Protein AF-A0A2N3AXT4-F1 (afdb_monomer_lite)

Secondary structure (DSSP, 8-state):
-PPPHHHHHHHHHHH-GGGTS-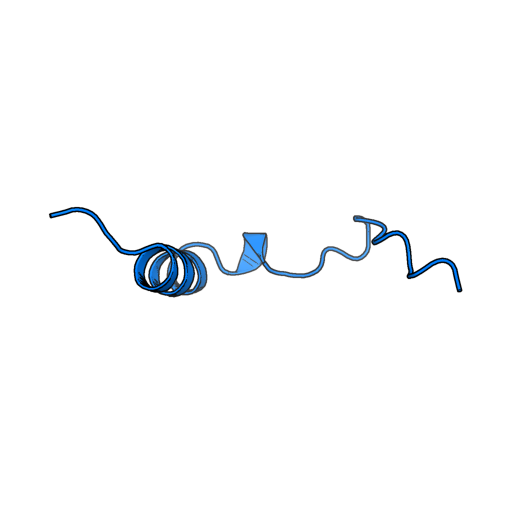-TTS-------

pLDDT: mean 84.03, std 8.59, range [69.62, 95.0]

Foldseek 3Di:
DDDDPVRVVVVCCVVPVVVVPPDPVPDDPDPPD

Structure (mmCIF, N/CA/C/O backbone):
data_AF-A0A2N3AXT4-F1
#
_entry.id   AF-A0A2N3AXT4-F1
#
loop_
_atom_site.group_PDB
_atom_site.id
_atom_site.type_symbol
_atom_site.label_atom_id
_atom_site.label_alt_id
_atom_site.label_comp_id
_atom_site.label_asym_id
_atom_site.label_entity_id
_atom_site.label_seq_id
_atom_site.pdbx_PDB_ins_code
_atom_site.Cartn_x
_atom_site.Cartn_y
_atom_site.Cartn_z
_atom_site.occupancy
_atom_site.B_iso_or_equiv
_atom_site.auth_seq_id
_atom_site.auth_comp_id
_atom_site.auth_asym_id
_atom_site.auth_atom_id
_atom_site.pdbx_PDB_model_num
ATOM 1 N N . LYS A 1 1 ? -11.208 8.775 18.031 1.00 72.44 1 LYS A N 1
ATOM 2 C CA . LYS A 1 1 ? -9.864 8.183 17.822 1.00 72.44 1 LYS A CA 1
ATOM 3 C C . LYS A 1 1 ? -9.809 7.732 16.369 1.00 72.44 1 LYS A C 1
ATOM 5 O O . LYS A 1 1 ? -10.682 6.966 15.986 1.00 72.44 1 LYS A O 1
ATOM 10 N N . GLY A 1 2 ? -8.932 8.317 15.554 1.00 86.38 2 GLY A N 1
ATOM 11 C CA . GLY A 1 2 ? -8.770 7.926 14.149 1.00 86.38 2 GLY A CA 1
ATOM 12 C C . GLY A 1 2 ? -7.904 6.675 14.020 1.00 86.38 2 GLY A C 1
ATOM 13 O O .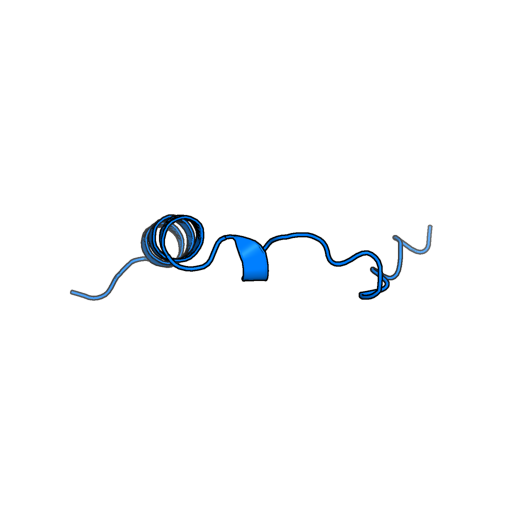 GLY A 1 2 ? -7.235 6.305 14.984 1.00 86.38 2 GLY A O 1
ATOM 14 N N . LEU A 1 3 ? -7.929 6.044 12.846 1.00 89.56 3 LEU A N 1
ATOM 15 C CA . LEU A 1 3 ? -6.992 4.973 12.510 1.00 89.56 3 LEU A CA 1
ATOM 16 C C . LEU A 1 3 ? -5.588 5.563 12.398 1.00 89.56 3 LEU A C 1
ATOM 18 O O . LEU A 1 3 ? -5.397 6.620 11.789 1.00 89.56 3 LEU A O 1
ATOM 22 N N . THR A 1 4 ? -4.608 4.874 12.967 1.00 95.00 4 THR A N 1
ATOM 23 C CA . THR A 1 4 ? -3.207 5.153 12.664 1.00 95.00 4 THR A CA 1
ATOM 24 C C . THR A 1 4 ? -2.942 4.878 11.180 1.00 95.00 4 THR A C 1
ATOM 26 O O . THR A 1 4 ? -3.652 4.080 10.559 1.00 95.00 4 THR A O 1
ATOM 29 N N . PRO A 1 5 ? -1.906 5.494 10.584 1.00 93.62 5 PRO A N 1
ATOM 30 C CA . PRO A 1 5 ? -1.548 5.222 9.194 1.00 93.62 5 PRO A CA 1
ATOM 31 C C . PRO A 1 5 ? -1.354 3.726 8.910 1.00 93.62 5 PRO A C 1
ATOM 33 O O . PRO A 1 5 ? -1.788 3.238 7.871 1.00 93.62 5 PRO A O 1
ATOM 36 N N . PHE A 1 6 ? -0.776 2.986 9.861 1.00 92.88 6 PHE A N 1
ATOM 37 C CA . PHE A 1 6 ? -0.595 1.540 9.751 1.00 92.88 6 PHE A CA 1
ATOM 38 C C . PHE A 1 6 ? -1.931 0.791 9.693 1.00 92.88 6 PHE A C 1
ATOM 40 O O . PHE A 1 6 ? -2.161 0.004 8.778 1.00 92.88 6 PHE A O 1
ATOM 47 N N . GLU A 1 7 ? -2.846 1.075 10.621 1.00 94.88 7 GLU A N 1
ATOM 48 C CA . GLU A 1 7 ? -4.162 0.425 10.644 1.00 94.88 7 GLU A CA 1
ATOM 49 C C . GLU A 1 7 ? -4.990 0.767 9.402 1.00 94.88 7 GLU A C 1
A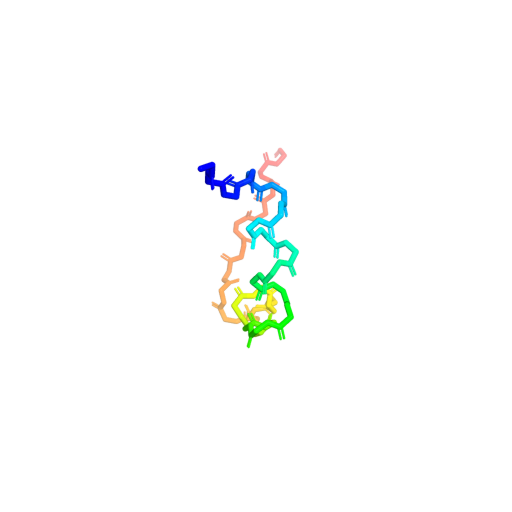TOM 51 O O . GLU A 1 7 ? -5.722 -0.083 8.894 1.00 94.88 7 GLU A O 1
ATOM 56 N N . TYR A 1 8 ? -4.859 1.993 8.890 1.00 92.94 8 TYR A N 1
ATOM 57 C CA . TYR A 1 8 ? -5.487 2.388 7.636 1.00 92.94 8 TYR A CA 1
ATOM 58 C C . TYR A 1 8 ? -4.974 1.540 6.469 1.00 92.94 8 TYR A C 1
ATOM 60 O O . TYR A 1 8 ? -5.786 0.991 5.731 1.00 92.94 8 TYR A O 1
ATOM 68 N N . ILE A 1 9 ? -3.654 1.371 6.335 1.00 91.81 9 ILE A N 1
ATOM 69 C CA . ILE A 1 9 ? -3.048 0.555 5.270 1.00 91.81 9 ILE A CA 1
ATOM 70 C C . ILE A 1 9 ? -3.488 -0.908 5.386 1.00 91.81 9 ILE A C 1
ATOM 72 O O . ILE A 1 9 ? -3.958 -1.470 4.398 1.00 91.81 9 ILE A O 1
ATOM 76 N N . CYS A 1 10 ? -3.416 -1.510 6.579 1.00 92.31 10 CYS A N 1
ATOM 77 C CA . CYS A 1 10 ? -3.863 -2.891 6.792 1.00 92.31 10 CYS A CA 1
ATOM 78 C C . CYS A 1 10 ? -5.339 -3.078 6.426 1.00 92.31 10 CYS A C 1
ATOM 80 O O . CYS A 1 10 ? -5.695 -4.063 5.784 1.00 92.31 10 CYS A O 1
ATOM 82 N N . LYS A 1 11 ? -6.196 -2.121 6.797 1.00 93.88 11 LYS A N 1
ATOM 83 C CA . LYS A 1 11 ? -7.614 -2.136 6.430 1.00 93.88 11 LYS A CA 1
ATOM 84 C C . LYS A 1 11 ? -7.814 -1.973 4.921 1.00 93.88 11 LYS A C 1
ATOM 86 O O . LYS A 1 11 ? -8.685 -2.614 4.350 1.00 93.88 11 LYS A O 1
ATOM 91 N N . MET A 1 12 ? -7.024 -1.133 4.262 1.00 93.38 12 MET A N 1
ATOM 92 C CA . MET A 1 12 ? -7.167 -0.903 2.825 1.00 93.38 12 MET A CA 1
ATOM 93 C C . MET A 1 12 ? -6.664 -2.078 1.985 1.00 93.38 12 MET A C 1
ATOM 95 O O . MET A 1 12 ? -7.267 -2.384 0.962 1.00 93.38 12 MET A O 1
ATOM 99 N N . TRP A 1 13 ? -5.644 -2.800 2.455 1.00 91.31 13 TRP A N 1
ATOM 100 C CA . TRP A 1 13 ? -5.197 -4.063 1.859 1.00 91.31 13 TRP A CA 1
ATOM 101 C C . TRP A 1 13 ? -6.264 -5.159 1.863 1.00 91.31 13 TRP A C 1
ATOM 103 O O . TRP A 1 13 ? -6.274 -5.983 0.956 1.00 91.31 13 TRP A O 1
ATOM 113 N N . THR A 1 14 ? -7.166 -5.185 2.849 1.00 92.06 14 THR A N 1
ATOM 114 C CA . THR A 1 14 ? -8.229 -6.203 2.901 1.00 92.06 14 THR A CA 1
ATOM 115 C C . THR A 1 14 ? -9.469 -5.825 2.096 1.00 92.06 14 THR A C 1
ATOM 117 O O . THR A 1 14 ? -10.170 -6.718 1.629 1.00 92.06 14 THR A O 1
ATOM 120 N N . ILE A 1 15 ? -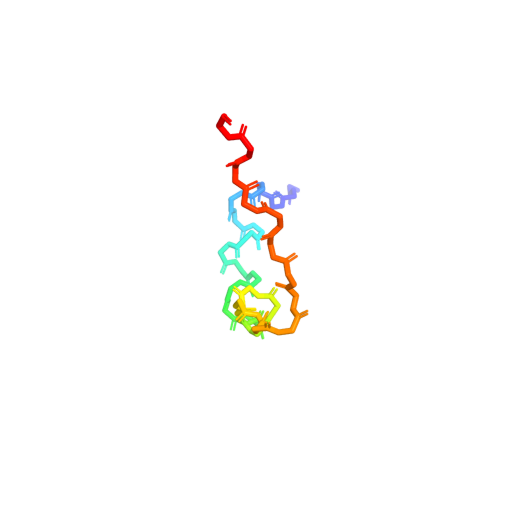9.751 -4.528 1.931 1.00 94.62 15 ILE A N 1
ATOM 121 C CA . ILE A 1 15 ? -10.938 -4.042 1.206 1.00 94.62 15 ILE A CA 1
ATOM 122 C C . ILE A 1 15 ? -10.646 -3.881 -0.292 1.00 94.62 15 ILE A C 1
ATOM 124 O O . ILE A 1 15 ? -11.462 -4.278 -1.118 1.00 94.62 15 ILE A O 1
ATOM 128 N N . GLU A 1 16 ? -9.497 -3.300 -0.646 1.00 91.62 16 GLU A N 1
ATOM 129 C CA . GLU A 1 16 ? -9.121 -2.978 -2.030 1.00 91.62 16 GLU A CA 1
ATOM 130 C C . GLU A 1 16 ? -7.654 -3.373 -2.306 1.00 91.62 16 GLU A C 1
ATOM 132 O O . GLU A 1 16 ? -6.811 -2.499 -2.550 1.00 91.62 16 GLU A O 1
ATOM 137 N N . PRO A 1 17 ? -7.316 -4.678 -2.284 1.00 85.94 17 PRO A N 1
ATOM 138 C CA . PRO A 1 17 ? -5.950 -5.143 -2.541 1.00 85.94 17 PRO A CA 1
ATOM 139 C C . PRO A 1 17 ? -5.427 -4.699 -3.916 1.00 85.94 17 PRO A C 1
ATOM 141 O O . PRO A 1 17 ? -4.246 -4.385 -4.055 1.00 85.94 17 PRO A O 1
ATOM 144 N N . ASP A 1 18 ? -6.307 -4.569 -4.913 1.00 85.75 18 ASP A N 1
ATOM 145 C CA . ASP A 1 18 ? -5.956 -4.160 -6.277 1.00 85.75 18 ASP A CA 1
ATOM 146 C C . ASP A 1 18 ? -5.358 -2.759 -6.393 1.00 85.75 18 ASP A C 1
ATOM 148 O O . ASP A 1 18 ? -4.581 -2.499 -7.309 1.00 85.75 18 ASP A O 1
ATOM 152 N N . ARG A 1 19 ? -5.632 -1.863 -5.439 1.00 83.56 19 ARG A N 1
ATOM 153 C CA . ARG A 1 19 ? -4.982 -0.540 -5.398 1.00 83.56 19 ARG A CA 1
ATOM 154 C C . ARG A 1 19 ? -3.487 -0.620 -5.125 1.00 83.56 19 ARG A C 1
ATOM 156 O O . ARG A 1 19 ? -2.756 0.312 -5.450 1.00 83.56 19 ARG A O 1
ATOM 163 N N . PHE A 1 20 ? -3.060 -1.705 -4.493 1.00 79.25 20 PHE A N 1
ATOM 164 C CA . PHE A 1 20 ? -1.671 -1.973 -4.154 1.00 79.25 20 PHE A CA 1
ATOM 165 C C . PHE A 1 20 ? -1.062 -3.049 -5.055 1.00 79.25 20 PHE A C 1
ATOM 167 O O . PHE A 1 20 ? 0.135 -3.314 -4.951 1.00 79.25 20 PHE A O 1
ATOM 174 N N . ASN A 1 21 ? -1.852 -3.638 -5.960 1.00 79.38 21 ASN A N 1
ATOM 175 C CA . ASN A 1 21 ? -1.323 -4.484 -7.013 1.00 79.38 21 ASN A CA 1
ATOM 176 C C . ASN A 1 21 ? -0.532 -3.617 -7.994 1.00 79.38 21 ASN A C 1
ATOM 178 O O . ASN A 1 21 ? -0.995 -2.586 -8.487 1.00 79.38 21 ASN A O 1
ATOM 182 N N . LEU A 1 22 ? 0.699 -4.045 -8.254 1.00 73.56 22 LEU A N 1
ATOM 183 C CA . LEU A 1 22 ? 1.632 -3.364 -9.135 1.00 73.56 22 LEU A CA 1
ATOM 184 C C . LEU A 1 22 ? 1.119 -3.530 -10.566 1.00 73.56 22 LEU A C 1
ATOM 186 O O . LEU A 1 22 ? 1.359 -4.551 -11.208 1.00 73.56 22 LEU A O 1
ATOM 190 N N . ASN A 1 23 ? 0.329 -2.565 -11.039 1.00 72.81 23 ASN A N 1
ATOM 191 C CA . ASN A 1 23 ? -0.148 -2.596 -12.411 1.00 72.81 23 ASN A CA 1
ATOM 192 C C . ASN A 1 23 ? 1.078 -2.485 -13.332 1.00 72.81 23 ASN A C 1
ATOM 194 O O . ASN A 1 23 ? 1.776 -1.474 -13.256 1.00 72.81 23 ASN A O 1
ATOM 198 N N . PRO A 1 24 ? 1.355 -3.472 -14.202 1.00 69.62 24 PRO A N 1
ATOM 199 C CA . PRO A 1 24 ? 2.507 -3.420 -15.099 1.00 69.62 24 PRO A CA 1
ATOM 200 C C . PRO A 1 24 ? 2.472 -2.221 -16.061 1.00 69.62 24 PRO A C 1
ATOM 202 O O . PRO A 1 24 ? 3.508 -1.868 -16.619 1.00 69.62 24 PRO A O 1
ATOM 205 N N . THR A 1 25 ? 1.315 -1.572 -16.253 1.00 74.38 25 THR A N 1
ATOM 206 C CA . THR A 1 25 ? 1.210 -0.327 -17.034 1.00 74.38 25 THR A CA 1
ATOM 207 C C . THR A 1 25 ? 1.605 0.924 -16.249 1.00 74.38 25 THR A C 1
ATOM 209 O O . THR A 1 25 ? 1.941 1.941 -16.857 1.00 74.38 25 THR A O 1
ATOM 212 N N . HIS A 1 26 ? 1.596 0.877 -14.913 1.00 72.25 26 HIS A N 1
ATOM 213 C CA . HIS A 1 26 ? 2.194 1.920 -14.091 1.00 72.25 26 HIS A CA 1
ATOM 214 C C . HIS A 1 26 ? 3.703 1.710 -14.078 1.00 72.25 26 HIS A C 1
ATOM 216 O O . HIS A 1 26 ? 4.248 0.951 -13.279 1.00 72.25 26 HIS A O 1
ATOM 222 N N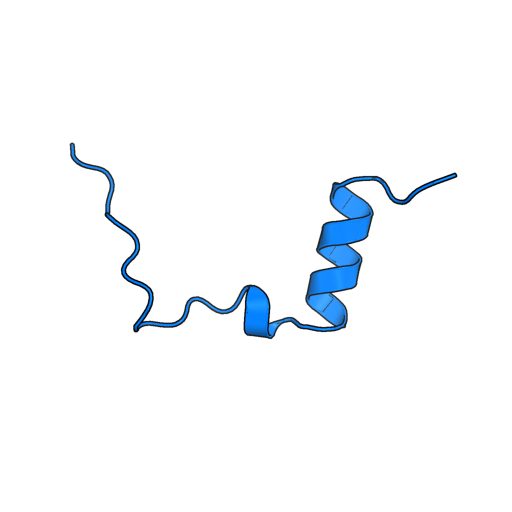 . GLN A 1 27 ? 4.383 2.405 -14.987 1.00 70.44 27 GLN A N 1
ATOM 223 C CA . GLN A 1 27 ? 5.832 2.505 -14.954 1.00 70.44 27 GLN A CA 1
ATOM 224 C C . GLN A 1 27 ? 6.263 3.048 -13.593 1.00 70.44 27 GLN A C 1
ATOM 226 O O . GLN A 1 27 ? 5.963 4.186 -13.233 1.00 70.44 27 GLN A O 1
ATOM 231 N N . MET A 1 28 ? 6.996 2.231 -12.846 1.00 79.19 28 MET A N 1
ATOM 232 C CA . MET A 1 28 ? 7.780 2.722 -11.730 1.00 79.19 28 MET A CA 1
ATOM 233 C C . MET A 1 28 ? 9.087 3.234 -12.328 1.00 79.19 28 MET A C 1
ATOM 235 O O . 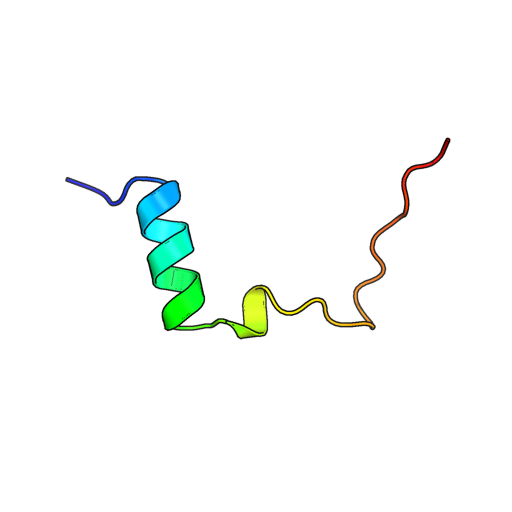MET A 1 28 ? 9.839 2.419 -12.873 1.00 79.19 28 MET A O 1
ATOM 239 N N . PRO A 1 29 ? 9.363 4.552 -12.304 1.00 74.19 29 PRO A N 1
ATOM 240 C CA . PRO A 1 29 ? 10.685 5.027 -12.663 1.00 74.19 29 PRO A CA 1
ATOM 241 C C . PRO A 1 29 ? 11.662 4.326 -11.721 1.00 74.19 29 PRO A C 1
ATOM 243 O O . PRO A 1 29 ? 11.565 4.452 -10.499 1.00 74.19 29 PRO A O 1
ATOM 246 N N . GLY A 1 30 ? 12.526 3.491 -12.298 1.00 81.56 30 GLY A N 1
ATOM 247 C CA . GLY A 1 30 ? 13.563 2.810 -11.544 1.00 81.56 30 GLY A CA 1
ATOM 248 C C . GLY A 1 30 ? 14.457 3.827 -10.841 1.00 81.56 30 GLY A C 1
ATOM 249 O O . GLY A 1 30 ? 14.452 5.021 -11.152 1.00 81.56 30 GLY A O 1
ATOM 250 N N . LEU A 1 31 ? 15.242 3.349 -9.885 1.00 79.94 31 LEU A N 1
ATOM 251 C CA . LEU A 1 31 ? 16.262 4.182 -9.274 1.00 79.94 31 LEU A CA 1
ATOM 252 C C . LEU A 1 31 ? 17.296 4.541 -10.354 1.00 79.94 31 LEU A C 1
ATOM 254 O O . LEU A 1 31 ? 17.984 3.652 -10.853 1.00 79.94 31 LEU A O 1
ATOM 258 N N . ASN A 1 32 ? 17.377 5.820 -10.733 1.00 75.88 32 ASN A N 1
ATOM 259 C CA . ASN A 1 32 ? 18.507 6.330 -11.511 1.00 75.88 32 ASN A CA 1
ATOM 260 C C . ASN A 1 32 ? 19.738 6.253 -10.607 1.00 75.88 32 ASN A C 1
ATOM 262 O O . ASN A 1 32 ? 19.883 7.064 -9.690 1.00 75.88 32 ASN A O 1
ATOM 266 N N . ILE A 1 33 ? 20.547 5.222 -10.831 1.00 76.44 33 ILE A N 1
ATOM 267 C CA . ILE A 1 33 ? 21.873 5.065 -10.232 1.00 76.44 33 ILE A CA 1
ATOM 268 C C . ILE A 1 33 ? 22.900 5.927 -10.960 1.00 76.44 33 ILE A C 1
ATOM 270 O O . ILE A 1 33 ? 22.768 6.090 -12.195 1.00 76.44 33 ILE A O 1
#

Radius of gyration: 13.64 Å; chains: 1; bounding box: 33×14×35 Å

Sequence (33 aa):
KGLTPFEYICKMWTIEPDRFNLNPTHQMPGLNI